Protein AF-A0A919BJ24-F1 (afdb_monomer_lite)

Secondary structure (DSSP, 8-state):
--HHHHHHHHHHHHHHHHHHHHHHHHHHHHTT----TTTS---HHHHHHHHHHHHHHHHHHHHHHHHHHHHHT-------

Radius of gyration: 18.31 Å; chains: 1; bounding box: 53×20×47 Å

Foldseek 3Di:
DPVVVVVVVCCLQVQLQVQLVVVLVVVCVVVVLDDDCPPDDPDVVSVCSSCVSSVVSSVVRSVVVVVVVVVVPPDPPPDD

Structure (mmCIF, N/CA/C/O backbone):
data_AF-A0A919BJ24-F1
#
_entry.id   AF-A0A919BJ24-F1
#
loop_
_atom_site.group_PDB
_atom_site.id
_atom_site.type_symbol
_atom_site.label_atom_id
_atom_site.label_alt_id
_atom_site.label_comp_id
_atom_site.label_asym_id
_atom_site.label_entity_id
_atom_site.label_seq_id
_atom_site.pdbx_PDB_ins_code
_atom_site.Cartn_x
_atom_site.Cartn_y
_atom_site.Cartn_z
_atom_site.occupancy
_atom_site.B_iso_or_equiv
_atom_site.auth_seq_id
_atom_site.auth_comp_id
_atom_site.auth_asym_id
_atom_site.auth_atom_id
_atom_site.pdbx_PDB_model_num
ATOM 1 N N . MET A 1 1 ? -4.434 -10.960 31.619 1.00 50.59 1 MET A N 1
ATOM 2 C CA . MET A 1 1 ? -5.290 -9.956 30.925 1.00 50.59 1 MET A CA 1
ATOM 3 C C . MET A 1 1 ? -4.568 -9.333 29.719 1.00 50.59 1 MET A C 1
ATOM 5 O O . MET A 1 1 ? -4.691 -8.154 29.428 1.00 50.59 1 MET A O 1
ATOM 9 N N . ASP A 1 2 ? -3.848 -10.153 28.970 1.00 55.62 2 ASP A N 1
ATOM 10 C CA . ASP A 1 2 ? -2.785 -9.782 28.030 1.00 55.62 2 ASP A CA 1
ATOM 11 C C . ASP A 1 2 ? -3.133 -10.222 26.594 1.00 55.62 2 ASP A C 1
ATOM 13 O O . ASP A 1 2 ? -2.684 -9.625 25.620 1.00 55.62 2 ASP A O 1
ATOM 17 N N . ASN A 1 3 ? -4.050 -11.185 26.463 1.00 56.44 3 ASN A N 1
ATOM 18 C CA . ASN A 1 3 ? -4.473 -11.771 25.190 1.00 56.44 3 ASN A CA 1
ATOM 19 C C . ASN A 1 3 ? -5.507 -10.914 24.416 1.00 56.44 3 ASN A C 1
ATOM 21 O O . ASN A 1 3 ? -5.575 -10.940 23.194 1.00 56.44 3 ASN A O 1
ATOM 25 N N . VAL A 1 4 ? -6.320 -10.102 25.103 1.00 57.81 4 VAL A N 1
ATOM 26 C CA . VAL A 1 4 ? -7.362 -9.277 24.445 1.00 57.81 4 VAL A CA 1
ATOM 27 C C . VAL A 1 4 ? -6.779 -7.978 23.868 1.00 57.81 4 VAL A C 1
ATOM 29 O O . VAL A 1 4 ? -7.163 -7.542 22.783 1.00 57.81 4 VAL A O 1
ATOM 32 N N . GLN A 1 5 ? -5.802 -7.383 24.560 1.00 58.78 5 GLN A N 1
ATOM 33 C CA . GLN A 1 5 ? -5.121 -6.154 24.137 1.00 58.78 5 GLN A CA 1
ATOM 34 C C . GLN A 1 5 ? -4.262 -6.385 22.877 1.00 58.78 5 GLN A C 1
ATOM 36 O O . GLN A 1 5 ? -4.266 -5.555 21.964 1.00 58.78 5 GLN A O 1
ATOM 41 N N . SER A 1 6 ? -3.557 -7.522 22.804 1.00 62.31 6 SER A N 1
ATOM 42 C CA . SER A 1 6 ? -2.690 -7.885 21.674 1.00 62.31 6 SER A CA 1
ATOM 43 C C . SER A 1 6 ? -3.485 -8.136 20.389 1.00 62.31 6 SER A C 1
ATOM 45 O O . SER A 1 6 ? -3.137 -7.594 19.339 1.00 62.31 6 SER A O 1
ATOM 47 N N . ASN A 1 7 ? -4.607 -8.857 20.482 1.00 65.88 7 ASN A N 1
ATOM 48 C CA . ASN A 1 7 ? -5.497 -9.127 19.350 1.00 65.88 7 ASN A CA 1
ATOM 49 C C . ASN A 1 7 ? -6.072 -7.843 18.735 1.00 65.88 7 ASN A C 1
ATOM 51 O O . ASN A 1 7 ? -6.182 -7.721 17.514 1.00 65.88 7 ASN A O 1
ATOM 55 N N . HIS A 1 8 ? -6.384 -6.842 19.560 1.00 72.12 8 HIS A N 1
ATOM 56 C CA . HIS A 1 8 ? -6.910 -5.570 19.070 1.00 72.12 8 HIS A CA 1
ATOM 57 C C . HIS A 1 8 ? -5.846 -4.730 18.343 1.00 72.12 8 HIS A C 1
ATOM 59 O O . HIS A 1 8 ? -6.155 -4.104 17.328 1.00 72.12 8 HIS A O 1
ATOM 65 N N . SER A 1 9 ? -4.591 -4.733 18.809 1.00 80.00 9 SER A N 1
ATOM 66 C CA . SER A 1 9 ? -3.478 -4.098 18.081 1.00 80.00 9 SER A CA 1
ATOM 67 C C . SER A 1 9 ? -3.142 -4.830 16.783 1.00 80.00 9 SER A C 1
ATOM 69 O O . SER A 1 9 ? -2.899 -4.177 15.769 1.00 80.00 9 SER A O 1
ATOM 71 N N . PHE A 1 10 ? -3.193 -6.165 16.784 1.00 86.50 10 PHE A N 1
ATOM 72 C CA . PHE A 1 10 ? -2.974 -6.961 15.580 1.00 86.50 10 PHE A CA 1
ATOM 73 C C . PHE A 1 10 ? -4.001 -6.626 14.495 1.00 86.50 10 PHE A C 1
ATOM 75 O O . PHE A 1 10 ? -3.615 -6.275 13.386 1.00 86.50 10 PHE A O 1
ATOM 82 N N . LEU A 1 11 ? -5.300 -6.623 14.813 1.00 86.25 11 LEU A N 1
ATOM 83 C CA . LEU A 1 11 ? -6.354 -6.302 13.840 1.00 86.25 11 LEU A CA 1
ATOM 84 C C . LEU A 1 11 ? -6.250 -4.871 13.294 1.00 86.25 11 LEU A C 1
ATOM 86 O O . LEU A 1 11 ? -6.498 -4.646 12.109 1.00 86.25 11 LEU A O 1
ATOM 90 N N . LYS A 1 12 ? -5.839 -3.910 14.131 1.00 86.81 12 LYS A N 1
ATOM 91 C CA . LYS A 1 12 ? -5.625 -2.512 13.719 1.00 86.81 12 LYS A CA 1
ATOM 92 C C . LYS A 1 12 ? -4.506 -2.332 12.702 1.00 86.81 12 LYS A C 1
ATOM 94 O O . LYS A 1 12 ? -4.537 -1.354 11.963 1.00 86.81 12 LYS A O 1
ATOM 99 N N . PHE A 1 13 ? -3.536 -3.238 12.679 1.00 90.81 13 PHE A N 1
ATOM 100 C CA . PHE A 1 13 ? -2.465 -3.247 11.689 1.00 90.81 13 PHE A CA 1
ATOM 101 C C . PHE A 1 13 ? -2.805 -4.157 10.502 1.00 90.81 13 PHE A C 1
ATOM 103 O O . PHE A 1 13 ? -2.679 -3.758 9.347 1.00 90.81 13 PHE A O 1
ATOM 110 N N . PHE A 1 14 ? -3.290 -5.364 10.787 1.00 93.69 14 PHE A N 1
ATOM 111 C CA . PHE A 1 14 ? -3.516 -6.414 9.804 1.00 93.69 14 PHE A CA 1
ATOM 112 C C . PHE A 1 14 ? -4.640 -6.070 8.824 1.00 93.69 14 PHE A C 1
ATOM 114 O O . PHE A 1 14 ? -4.485 -6.282 7.626 1.00 93.69 14 PHE A O 1
ATOM 121 N N . VAL A 1 15 ? -5.752 -5.487 9.290 1.00 92.50 15 VAL A N 1
ATOM 122 C CA . VAL A 1 15 ? -6.863 -5.124 8.394 1.00 92.50 15 VAL A CA 1
ATOM 123 C C . VAL A 1 15 ? -6.431 -4.059 7.372 1.00 92.50 15 VAL A C 1
ATOM 125 O O . VAL A 1 15 ? -6.579 -4.312 6.175 1.00 92.50 15 VAL A O 1
ATOM 128 N N . PRO A 1 16 ? -5.836 -2.915 7.770 1.00 94.81 16 PRO A N 1
ATOM 129 C CA . PRO A 1 16 ? -5.305 -1.950 6.808 1.00 94.81 16 PRO A CA 1
ATOM 130 C C . PRO A 1 16 ? -4.201 -2.525 5.915 1.00 94.81 16 PRO A C 1
ATOM 132 O O . PRO A 1 16 ? -4.143 -2.173 4.742 1.00 94.81 16 PRO A O 1
ATOM 135 N N . PHE A 1 17 ? -3.364 -3.433 6.431 1.00 95.25 17 PHE A N 1
ATOM 136 C CA . PHE A 1 17 ? -2.329 -4.114 5.647 1.00 95.25 17 PHE A CA 1
ATOM 137 C C . PHE A 1 17 ? -2.922 -4.946 4.505 1.00 95.25 17 PHE A C 1
ATOM 139 O O . PHE A 1 17 ? -2.494 -4.811 3.362 1.00 95.25 17 PHE A O 1
ATOM 146 N N . ILE A 1 18 ? -3.934 -5.769 4.792 1.00 95.88 18 ILE A N 1
ATOM 147 C CA . ILE A 1 18 ? -4.609 -6.593 3.781 1.00 95.88 18 ILE A CA 1
ATOM 148 C C . ILE A 1 18 ? -5.289 -5.711 2.730 1.00 95.88 18 ILE A C 1
ATOM 150 O O . ILE A 1 18 ? -5.140 -5.958 1.533 1.00 95.88 18 ILE A O 1
ATOM 154 N N . VAL A 1 19 ? -5.980 -4.650 3.160 1.00 94.75 19 VAL A N 1
ATOM 155 C CA . VAL A 1 19 ? -6.607 -3.682 2.244 1.00 94.75 19 VAL A CA 1
ATOM 156 C C . VAL A 1 19 ? -5.562 -3.022 1.345 1.00 94.75 19 VAL A C 1
ATOM 158 O O . VAL A 1 19 ? -5.762 -2.952 0.135 1.00 94.75 19 VAL A O 1
ATOM 161 N N . ALA A 1 20 ? -4.436 -2.584 1.908 1.00 96.38 20 ALA A N 1
ATOM 162 C CA . ALA A 1 20 ? -3.357 -1.969 1.145 1.00 96.38 20 ALA A CA 1
ATOM 163 C C . ALA A 1 20 ? -2.713 -2.942 0.156 1.00 96.38 20 ALA A C 1
ATOM 165 O O . ALA A 1 20 ? -2.488 -2.566 -0.987 1.00 96.38 20 ALA A O 1
ATOM 166 N N . TYR A 1 21 ? -2.475 -4.192 0.560 1.00 94.69 21 TYR A N 1
ATOM 167 C CA . TYR A 1 21 ? -1.850 -5.212 -0.284 1.00 94.69 21 TYR A CA 1
ATOM 168 C C . TYR A 1 21 ? -2.703 -5.583 -1.503 1.00 94.69 21 TYR A C 1
ATOM 170 O O . TYR A 1 21 ? -2.214 -5.613 -2.632 1.00 94.69 21 TYR A O 1
ATOM 178 N N . PHE A 1 22 ? -3.989 -5.878 -1.295 1.00 96.00 22 PHE A N 1
ATOM 179 C CA . PHE A 1 22 ? -4.876 -6.201 -2.414 1.00 96.00 22 PHE A CA 1
ATOM 180 C C . PHE A 1 22 ? -5.226 -4.958 -3.232 1.00 96.00 22 PHE A C 1
ATOM 182 O O . PHE A 1 22 ? -5.306 -5.036 -4.457 1.00 96.00 22 PHE A O 1
ATOM 189 N N . GLY A 1 23 ? -5.390 -3.809 -2.573 1.00 95.25 23 GLY A N 1
ATOM 190 C CA . GLY A 1 23 ? -5.654 -2.539 -3.237 1.00 95.25 23 GLY A CA 1
ATOM 191 C C . GLY A 1 23 ? -4.500 -2.099 -4.136 1.00 95.25 23 GLY A C 1
ATOM 192 O O . GLY A 1 23 ? -4.746 -1.720 -5.278 1.00 95.25 23 GLY A O 1
ATOM 193 N N . SER A 1 24 ? -3.249 -2.210 -3.679 1.00 94.94 24 SER A N 1
ATOM 194 C CA . SER A 1 24 ? -2.082 -1.854 -4.493 1.00 94.94 24 SER A CA 1
ATOM 195 C C . SER A 1 24 ? -1.969 -2.766 -5.711 1.00 94.94 24 SER A C 1
ATOM 197 O O . SER A 1 24 ? -1.839 -2.268 -6.825 1.00 94.94 24 SER A O 1
ATOM 199 N N . LYS A 1 25 ? -2.157 -4.084 -5.542 1.00 92.25 25 LYS A N 1
ATOM 200 C CA . LYS A 1 25 ? -2.214 -5.033 -6.666 1.00 92.25 25 LYS A CA 1
ATOM 201 C C . LYS A 1 25 ? -3.303 -4.692 -7.680 1.00 92.25 25 LYS A C 1
ATOM 203 O O . LYS A 1 25 ? -3.043 -4.759 -8.877 1.00 92.25 25 LYS A O 1
ATOM 208 N N . ALA A 1 26 ? -4.501 -4.328 -7.224 1.00 94.56 26 ALA A N 1
ATOM 209 C CA . ALA A 1 26 ? -5.599 -3.953 -8.113 1.00 94.56 26 ALA A CA 1
ATOM 210 C C . ALA A 1 26 ? -5.284 -2.673 -8.904 1.00 94.56 26 ALA A C 1
ATOM 212 O O . ALA A 1 26 ? -5.519 -2.625 -10.111 1.00 94.56 26 ALA A O 1
ATOM 213 N N . ILE A 1 27 ? -4.710 -1.662 -8.243 1.00 93.88 27 ILE A N 1
ATOM 214 C CA . ILE A 1 27 ? -4.265 -0.423 -8.891 1.00 93.88 27 ILE A CA 1
ATOM 215 C C . ILE A 1 27 ? -3.177 -0.736 -9.921 1.00 93.88 27 ILE A C 1
ATOM 217 O O . ILE A 1 27 ? -3.313 -0.356 -11.080 1.00 93.88 27 ILE A O 1
ATOM 221 N N . PHE A 1 28 ? -2.131 -1.474 -9.550 1.00 93.56 28 PHE A N 1
ATOM 222 C CA . PHE A 1 28 ? -1.047 -1.801 -10.478 1.00 93.56 28 PHE A CA 1
ATOM 223 C C . PHE A 1 28 ? -1.519 -2.634 -11.662 1.00 93.56 28 PHE A C 1
ATOM 225 O O . PHE A 1 28 ? -1.102 -2.365 -12.784 1.00 93.56 28 PHE A O 1
ATOM 232 N N . TYR A 1 29 ? -2.436 -3.577 -11.440 1.00 91.12 29 TYR A N 1
ATOM 233 C CA . TYR A 1 29 ? -3.060 -4.327 -12.524 1.00 91.12 29 TYR A CA 1
ATOM 234 C C . TYR A 1 29 ? -3.811 -3.402 -13.490 1.00 91.12 29 TYR A C 1
ATOM 236 O O . TYR A 1 29 ? -3.597 -3.474 -14.697 1.00 91.12 29 TYR A O 1
ATOM 244 N N . TYR A 1 30 ? -4.636 -2.486 -12.972 1.00 93.06 30 TYR A N 1
ATOM 245 C CA . TYR A 1 30 ? -5.393 -1.542 -13.799 1.00 93.06 30 TYR A CA 1
ATOM 246 C C . TYR A 1 30 ? -4.488 -0.606 -14.616 1.00 93.06 30 TYR A C 1
ATOM 248 O O . TYR A 1 30 ? -4.764 -0.339 -15.783 1.00 93.06 30 TYR A O 1
ATOM 256 N N . PHE A 1 31 ? -3.389 -0.134 -14.027 1.00 91.44 31 PHE A N 1
ATOM 257 C CA . PHE A 1 31 ? -2.441 0.764 -14.693 1.00 91.44 31 PHE A CA 1
ATOM 258 C C . PHE A 1 31 ? -1.343 0.036 -15.484 1.00 91.44 31 PHE A C 1
ATOM 260 O O . PHE A 1 31 ? -0.456 0.700 -16.015 1.00 91.44 31 PHE A O 1
ATOM 267 N N . SER A 1 32 ? -1.386 -1.302 -15.578 1.00 86.62 32 SER A N 1
ATOM 268 C CA . SER A 1 32 ? -0.322 -2.120 -16.195 1.00 86.62 32 SER A CA 1
ATOM 269 C C . SER A 1 32 ? 1.073 -1.775 -15.653 1.00 86.62 32 SER A C 1
ATOM 271 O O . SER A 1 32 ? 2.061 -1.715 -16.384 1.00 86.62 32 SER A O 1
ATOM 273 N N . PHE A 1 33 ? 1.146 -1.492 -14.352 1.00 84.75 33 PHE A N 1
ATOM 274 C CA . PHE A 1 33 ? 2.387 -1.144 -13.680 1.00 84.75 33 PHE A CA 1
ATOM 275 C C . PHE A 1 33 ? 3.178 -2.422 -13.397 1.00 84.75 33 PHE A C 1
ATOM 277 O O . PHE A 1 33 ? 3.046 -3.049 -12.344 1.00 84.75 33 PHE A O 1
ATOM 284 N N . GLU A 1 34 ? 3.982 -2.830 -14.374 1.00 75.50 34 GLU A N 1
ATOM 285 C CA . GLU A 1 34 ? 4.898 -3.955 -14.241 1.00 75.50 34 GLU A CA 1
ATOM 286 C C . GLU A 1 34 ? 6.199 -3.484 -13.577 1.00 75.50 34 GLU A C 1
ATOM 288 O O . GLU A 1 34 ? 6.985 -2.699 -14.127 1.00 75.50 34 GLU A O 1
ATOM 293 N N . TYR A 1 35 ? 6.413 -3.953 -12.348 1.00 66.56 35 TYR A N 1
ATOM 294 C CA . TYR A 1 35 ? 7.673 -3.794 -11.642 1.00 66.56 35 TYR A CA 1
ATOM 295 C C . TYR A 1 35 ? 8.123 -5.133 -11.075 1.00 66.56 35 TYR A C 1
ATOM 297 O O . TYR A 1 35 ? 7.480 -5.712 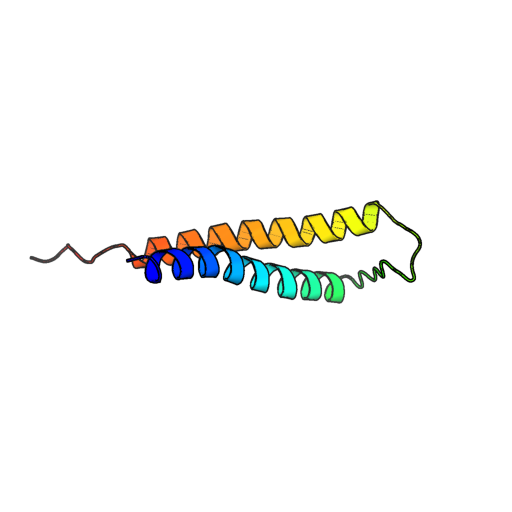-10.200 1.00 66.56 35 TYR A O 1
ATOM 305 N N . SER A 1 36 ? 9.250 -5.617 -11.584 1.00 67.56 36 SER A N 1
ATOM 306 C CA . SER A 1 36 ? 9.922 -6.810 -11.090 1.00 67.56 36 SER A CA 1
ATOM 307 C C . SER A 1 36 ? 11.263 -6.395 -10.501 1.00 67.56 36 SER A C 1
AT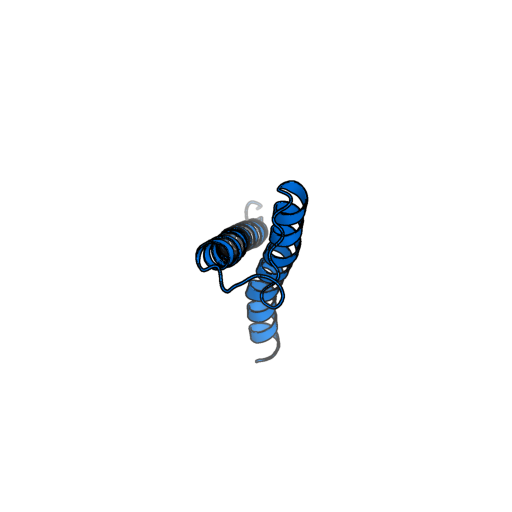OM 309 O O . SER A 1 36 ? 12.194 -6.085 -11.239 1.00 67.56 36 SER A O 1
ATOM 311 N N . LEU A 1 37 ? 11.370 -6.411 -9.167 1.00 61.91 37 LEU A N 1
ATOM 312 C CA . LEU A 1 37 ? 12.587 -6.044 -8.420 1.00 61.91 37 LEU A CA 1
ATOM 313 C C . LEU A 1 37 ? 13.841 -6.831 -8.841 1.00 61.91 37 LEU A C 1
ATOM 315 O O . LEU A 1 37 ? 14.953 -6.403 -8.549 1.00 61.91 37 LEU A O 1
ATOM 319 N N . PHE A 1 38 ? 13.655 -7.987 -9.484 1.00 67.00 38 PHE A N 1
ATOM 320 C CA . PHE A 1 38 ? 14.731 -8.906 -9.848 1.00 67.00 38 PHE A CA 1
ATOM 321 C C . PHE A 1 38 ? 14.925 -9.085 -11.359 1.00 67.00 38 PHE A C 1
ATOM 323 O O . PHE A 1 38 ? 15.945 -9.649 -11.746 1.00 67.00 38 PHE A O 1
ATOM 330 N N . SER A 1 39 ? 13.987 -8.644 -12.211 1.00 66.19 39 SER A N 1
ATOM 331 C CA . SER A 1 39 ? 14.171 -8.701 -13.675 1.00 66.19 39 SER A CA 1
ATOM 332 C C . SER A 1 39 ? 14.323 -7.337 -14.334 1.00 66.19 39 SER A C 1
ATOM 334 O O . SER A 1 39 ? 14.953 -7.263 -15.384 1.00 66.19 39 SER A O 1
ATOM 336 N N . ASP A 1 40 ? 13.792 -6.274 -13.729 1.00 64.69 40 ASP A N 1
ATOM 337 C CA . ASP A 1 40 ? 14.079 -4.910 -14.159 1.00 64.69 40 ASP A CA 1
ATOM 338 C C . ASP A 1 40 ? 15.317 -4.392 -13.417 1.00 64.69 40 ASP A C 1
ATOM 340 O O . ASP A 1 40 ? 15.593 -4.785 -12.280 1.00 64.69 40 ASP A O 1
ATOM 344 N N . GLY A 1 41 ? 16.067 -3.477 -14.037 1.00 73.44 41 GLY A N 1
ATOM 345 C CA . GLY A 1 41 ? 17.112 -2.735 -13.331 1.00 73.44 41 GLY A CA 1
ATOM 346 C C . GLY A 1 41 ? 16.551 -2.031 -12.088 1.00 73.44 41 GLY A C 1
ATOM 347 O O . GLY A 1 41 ? 15.348 -1.788 -11.974 1.00 73.44 41 GLY A O 1
ATOM 348 N N . PHE A 1 42 ? 17.410 -1.684 -11.126 1.00 76.44 42 PHE A N 1
ATOM 349 C CA . PHE A 1 42 ? 16.959 -0.962 -9.935 1.00 76.44 42 PHE A CA 1
ATOM 350 C C . PHE A 1 42 ? 16.445 0.441 -10.312 1.00 76.44 42 PHE A C 1
ATOM 352 O O . PHE A 1 42 ? 17.213 1.393 -10.443 1.00 76.44 42 PHE A O 1
ATOM 359 N N . HIS A 1 43 ? 15.130 0.563 -10.496 1.00 82.56 43 HIS A N 1
ATOM 360 C CA . HIS A 1 43 ? 14.445 1.818 -10.798 1.00 82.56 43 HIS A CA 1
ATOM 361 C C . HIS A 1 43 ? 13.839 2.404 -9.523 1.00 82.56 43 HIS A C 1
ATOM 363 O O . HIS A 1 43 ? 12.755 2.002 -9.096 1.00 82.56 43 HIS A O 1
ATOM 369 N N . ILE A 1 44 ? 14.532 3.380 -8.931 1.00 86.56 44 ILE A N 1
ATOM 370 C CA . ILE A 1 44 ? 14.093 4.056 -7.700 1.00 86.56 44 ILE A CA 1
ATOM 371 C C . ILE A 1 44 ? 12.688 4.663 -7.827 1.00 86.56 44 ILE A C 1
ATOM 373 O O . ILE A 1 44 ? 11.914 4.621 -6.877 1.00 86.56 44 ILE A O 1
ATOM 377 N N . GLU A 1 45 ? 12.329 5.163 -9.010 1.00 87.69 45 GLU A N 1
ATOM 378 C CA . GLU A 1 45 ? 11.006 5.724 -9.298 1.00 87.69 45 GLU A CA 1
ATOM 379 C C . GLU A 1 45 ? 9.899 4.682 -9.128 1.00 87.69 45 GLU A C 1
ATOM 381 O O . GLU A 1 45 ? 8.887 4.949 -8.480 1.00 87.69 45 GLU A O 1
ATOM 386 N N . LYS A 1 46 ? 10.114 3.466 -9.646 1.00 85.88 46 LYS A N 1
ATOM 387 C CA . LYS A 1 46 ? 9.131 2.386 -9.549 1.00 85.88 46 LYS A CA 1
ATOM 388 C C . LYS A 1 46 ? 8.955 1.917 -8.100 1.00 85.88 46 LYS A C 1
ATOM 390 O O . LYS A 1 46 ? 7.828 1.695 -7.664 1.00 85.88 46 LYS A O 1
ATOM 395 N N . LEU A 1 47 ? 10.048 1.853 -7.335 1.00 87.44 47 LEU A N 1
ATOM 396 C CA . LEU A 1 47 ? 10.006 1.554 -5.901 1.00 87.44 47 LEU A CA 1
ATOM 397 C C . LEU A 1 47 ? 9.241 2.630 -5.113 1.00 87.44 47 LEU A C 1
ATOM 399 O O . LEU A 1 47 ? 8.469 2.309 -4.210 1.00 87.44 47 LEU A O 1
ATOM 403 N N . LEU A 1 48 ? 9.443 3.906 -5.456 1.00 92.25 48 LEU A N 1
ATOM 404 C CA . LEU A 1 48 ? 8.763 5.024 -4.804 1.00 92.25 48 LEU A CA 1
ATOM 405 C C . LEU A 1 48 ? 7.250 4.981 -5.050 1.00 92.25 48 LEU A C 1
ATOM 407 O O . LEU A 1 48 ? 6.473 5.233 -4.130 1.00 92.25 48 LEU A O 1
ATOM 411 N N . VAL A 1 49 ? 6.835 4.635 -6.273 1.00 91.88 49 VAL A N 1
ATOM 412 C CA . VAL A 1 49 ? 5.421 4.444 -6.624 1.00 91.88 49 VAL A CA 1
ATOM 413 C C . VAL A 1 49 ? 4.825 3.270 -5.851 1.00 91.88 49 VAL A C 1
ATOM 415 O O . VAL A 1 49 ? 3.746 3.423 -5.279 1.00 91.88 49 VAL A O 1
ATOM 418 N N . ASP A 1 50 ? 5.530 2.140 -5.769 1.00 89.69 50 ASP A N 1
ATOM 419 C CA . ASP A 1 50 ? 5.060 0.965 -5.029 1.00 89.69 50 ASP A CA 1
ATOM 420 C C . ASP A 1 50 ? 4.824 1.282 -3.541 1.00 89.69 50 ASP A C 1
ATOM 422 O O . ASP A 1 50 ? 3.707 1.162 -3.022 1.00 89.69 50 ASP A O 1
ATOM 426 N N . LEU A 1 51 ? 5.852 1.825 -2.879 1.00 92.94 51 LEU A N 1
ATOM 427 C CA . LEU A 1 51 ? 5.782 2.251 -1.478 1.00 92.94 51 LEU A CA 1
ATOM 428 C C . LEU A 1 51 ? 4.738 3.349 -1.251 1.00 92.94 51 LEU A C 1
ATOM 430 O O . LEU A 1 51 ? 4.043 3.334 -0.233 1.00 92.94 51 LEU A O 1
ATOM 434 N N . GLY A 1 52 ? 4.616 4.295 -2.183 1.00 95.19 52 GLY A N 1
ATOM 435 C CA . GLY A 1 52 ? 3.665 5.400 -2.101 1.00 95.19 52 GLY A CA 1
ATOM 436 C C . GLY A 1 52 ? 2.216 4.928 -2.171 1.00 95.19 52 GLY A C 1
ATOM 437 O O . GLY A 1 52 ? 1.407 5.293 -1.315 1.00 95.19 52 GLY A O 1
ATOM 438 N N . VAL A 1 53 ? 1.886 4.078 -3.146 1.00 95.56 53 VAL A N 1
ATOM 439 C CA . VAL A 1 53 ? 0.534 3.519 -3.296 1.00 95.56 53 VAL A CA 1
ATOM 440 C C . VAL A 1 53 ? 0.188 2.633 -2.104 1.00 95.56 53 VAL A C 1
ATOM 442 O O . VAL A 1 53 ? -0.882 2.795 -1.510 1.00 95.56 53 VAL A O 1
ATOM 445 N N . PHE A 1 54 ? 1.099 1.745 -1.702 1.00 96.00 54 PHE A N 1
ATOM 446 C CA . PHE A 1 54 ? 0.883 0.889 -0.540 1.00 96.00 54 PHE A CA 1
ATOM 447 C C . PHE A 1 54 ? 0.694 1.713 0.742 1.00 96.00 54 PHE A C 1
ATOM 449 O O . PHE A 1 54 ? -0.286 1.524 1.465 1.00 96.00 54 PHE A O 1
ATOM 456 N N . GLY A 1 55 ? 1.594 2.662 1.013 1.00 96.25 55 GLY A N 1
ATOM 457 C CA . GLY A 1 55 ? 1.538 3.516 2.199 1.00 96.25 55 GLY A CA 1
ATOM 458 C C . GLY A 1 55 ? 0.286 4.395 2.239 1.00 96.25 55 GLY A C 1
ATOM 459 O O . GLY A 1 55 ? -0.357 4.502 3.287 1.00 96.25 55 GLY A O 1
ATOM 460 N N . GLY A 1 56 ? -0.106 4.965 1.097 1.00 97.12 56 GLY A N 1
ATOM 461 C CA . GLY A 1 56 ? -1.327 5.758 0.964 1.00 97.12 56 GLY A CA 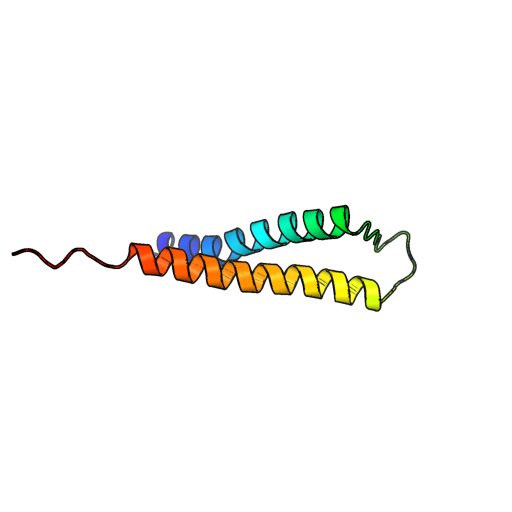1
ATOM 462 C C . GLY A 1 56 ? -2.585 4.945 1.272 1.00 97.12 56 GLY A C 1
ATOM 463 O O . GLY A 1 56 ? -3.405 5.365 2.092 1.00 97.12 56 GLY A O 1
ATOM 464 N N . LEU A 1 57 ? -2.711 3.751 0.687 1.00 97.00 57 LEU A N 1
ATOM 465 C CA . LEU A 1 57 ? -3.835 2.850 0.957 1.00 97.00 57 LEU A CA 1
ATOM 466 C C . LEU A 1 57 ? -3.847 2.349 2.400 1.00 97.00 57 LEU A C 1
ATOM 468 O O . LEU A 1 57 ? -4.913 2.283 3.014 1.00 97.00 57 LEU A O 1
ATOM 472 N N . PHE A 1 58 ? -2.679 2.032 2.960 1.00 96.50 58 PHE A N 1
ATOM 473 C CA . PHE A 1 58 ? -2.560 1.606 4.349 1.00 96.50 58 PHE A CA 1
ATOM 474 C C . PHE A 1 58 ? -3.058 2.701 5.290 1.00 96.50 58 PHE A C 1
ATOM 476 O O . PHE A 1 58 ? -3.925 2.448 6.129 1.00 96.50 58 PHE A O 1
ATOM 483 N N . TYR A 1 59 ? -2.580 3.936 5.112 1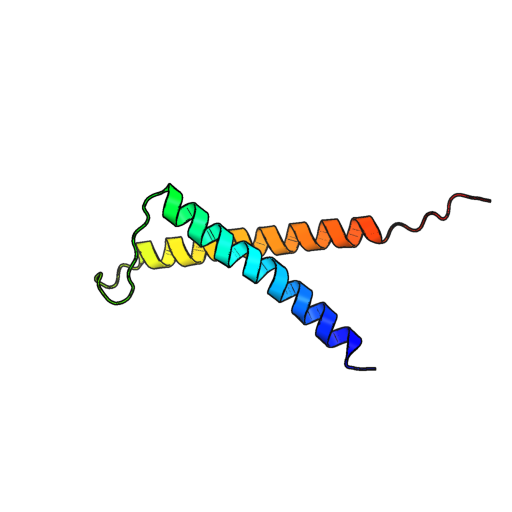.00 96.12 59 TYR A N 1
ATOM 484 C CA . TYR A 1 59 ? -3.016 5.083 5.904 1.00 96.12 59 TYR A CA 1
ATOM 485 C C . TYR A 1 59 ? -4.528 5.303 5.796 1.00 96.12 59 TYR A C 1
ATOM 487 O O . TYR A 1 59 ? -5.209 5.411 6.823 1.00 96.12 59 TYR A O 1
ATOM 495 N N . LEU A 1 60 ? -5.074 5.269 4.578 1.00 95.94 60 LEU A N 1
ATOM 496 C CA . LEU A 1 60 ? -6.511 5.406 4.345 1.00 95.94 60 LEU A CA 1
ATOM 497 C C . LEU A 1 60 ? -7.310 4.283 5.028 1.00 95.94 60 LEU A C 1
ATOM 499 O O . LEU A 1 60 ? -8.325 4.546 5.678 1.00 95.94 60 LEU A O 1
ATOM 503 N N . GLY A 1 61 ? -6.808 3.048 4.973 1.00 94.50 61 GLY A N 1
ATOM 504 C CA . GLY A 1 61 ? -7.356 1.893 5.682 1.00 94.50 61 GLY A CA 1
ATOM 505 C C . GLY A 1 61 ? -7.357 2.076 7.201 1.00 94.50 61 GLY A C 1
ATOM 506 O O . GLY A 1 61 ? -8.352 1.760 7.858 1.00 94.50 61 GLY A O 1
ATOM 507 N N . THR A 1 62 ? -6.294 2.652 7.778 1.00 93.31 62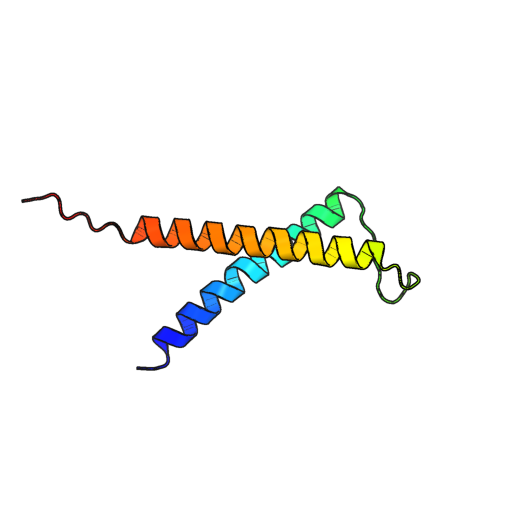 THR A N 1
ATOM 508 C CA . THR A 1 62 ? -6.263 2.946 9.222 1.00 93.31 62 THR A CA 1
ATOM 509 C C . THR A 1 62 ? -7.325 3.974 9.619 1.00 93.31 62 THR A C 1
ATOM 511 O O . THR A 1 62 ? -7.960 3.823 10.665 1.00 93.31 62 THR A O 1
ATOM 514 N N . ILE A 1 63 ? -7.551 4.999 8.789 1.00 93.94 63 ILE A N 1
ATOM 515 C CA . ILE A 1 63 ? -8.577 6.024 9.013 1.00 93.94 63 ILE A CA 1
ATOM 516 C C . ILE A 1 63 ? -9.973 5.401 8.927 1.00 93.94 63 ILE A C 1
ATOM 518 O O . ILE A 1 63 ? -10.775 5.559 9.848 1.00 93.94 63 ILE A O 1
ATOM 522 N N . MET A 1 64 ? -10.242 4.643 7.864 1.00 91.31 64 MET A N 1
ATOM 523 C CA . MET A 1 64 ? -11.508 3.932 7.647 1.00 91.31 64 MET A CA 1
ATOM 524 C C . MET A 1 64 ? -11.857 3.005 8.817 1.00 91.31 64 MET A C 1
ATOM 526 O O . MET A 1 64 ? -12.984 3.023 9.324 1.00 91.31 64 MET A O 1
ATOM 530 N N . LEU A 1 65 ? -10.879 2.236 9.300 1.00 90.38 65 LEU A N 1
ATOM 531 C CA . LEU A 1 65 ? -11.067 1.353 10.446 1.00 90.38 65 LEU A CA 1
ATOM 532 C C . LEU A 1 65 ? -11.378 2.146 11.723 1.00 90.38 65 LEU A C 1
ATOM 534 O O . LEU A 1 65 ? -12.301 1.787 12.453 1.00 90.38 65 LEU A O 1
ATOM 538 N N . LYS A 1 66 ? -10.658 3.246 11.981 1.00 89.19 66 LYS A N 1
ATOM 539 C CA . LYS A 1 66 ? -10.918 4.119 13.138 1.00 89.19 66 LYS A CA 1
ATOM 540 C C . LYS A 1 66 ? -12.333 4.693 13.113 1.00 89.19 66 LYS A C 1
ATOM 542 O O . LYS A 1 66 ? -13.008 4.634 14.138 1.00 89.19 66 LYS A O 1
ATOM 547 N N . PHE A 1 67 ? -12.795 5.196 11.966 1.00 88.75 67 PHE A N 1
ATOM 548 C CA . PHE A 1 67 ? -14.162 5.705 11.824 1.00 88.75 67 PHE A CA 1
ATOM 549 C C . PHE A 1 67 ? -15.202 4.610 12.068 1.00 88.75 67 PHE A C 1
ATOM 551 O O . PHE A 1 67 ? -16.105 4.797 12.877 1.00 88.75 67 PHE A O 1
ATOM 558 N N . THR A 1 68 ? -15.029 3.441 11.450 1.00 87.19 68 THR A N 1
ATOM 559 C CA . THR A 1 68 ? -15.967 2.314 11.592 1.00 87.19 68 THR A CA 1
ATOM 560 C C . THR A 1 68 ? -16.068 1.828 13.040 1.00 87.19 68 THR A C 1
ATOM 562 O O . THR A 1 68 ? -17.161 1.532 13.530 1.00 87.19 68 THR A O 1
ATOM 565 N N . LEU A 1 69 ? -14.937 1.767 13.749 1.00 85.12 69 LEU A N 1
ATOM 566 C CA . LEU A 1 69 ? -14.905 1.395 15.161 1.00 85.12 69 LEU A CA 1
ATOM 567 C C . LEU A 1 69 ? -15.534 2.479 16.046 1.00 85.12 69 LEU A C 1
ATOM 569 O O . LEU A 1 69 ? -16.310 2.135 16.930 1.00 85.12 69 LEU A O 1
ATOM 573 N N . ALA A 1 70 ? -15.270 3.764 15.787 1.00 77.88 70 ALA A N 1
ATOM 574 C CA . ALA A 1 70 ? -15.854 4.876 16.543 1.00 77.88 70 ALA A CA 1
ATOM 575 C C . ALA A 1 70 ? -17.382 4.975 16.381 1.00 77.88 70 ALA A C 1
ATOM 577 O O . ALA A 1 70 ? -18.088 5.303 17.335 1.00 77.88 70 ALA A O 1
ATOM 578 N N . SER A 1 71 ? -17.916 4.655 15.198 1.00 72.69 71 SER A N 1
ATOM 579 C CA . SER A 1 71 ? -19.363 4.634 14.951 1.00 72.69 71 SER A CA 1
ATOM 580 C C . SER A 1 71 ? -20.085 3.517 15.711 1.00 72.69 71 SER A C 1
ATOM 582 O O . SER A 1 71 ? -21.253 3.682 16.057 1.00 72.69 71 SER A O 1
ATOM 584 N N . LYS A 1 72 ? -19.406 2.401 16.011 1.00 63.34 72 LYS A N 1
ATOM 585 C CA . LYS A 1 72 ? -19.973 1.298 16.807 1.00 63.34 72 LYS A CA 1
ATOM 586 C C . LYS A 1 72 ? -20.027 1.598 18.312 1.00 63.34 72 LYS A C 1
ATOM 588 O O . LYS A 1 72 ? -20.755 0.910 19.019 1.00 63.34 72 LYS A O 1
ATOM 593 N N . THR A 1 73 ? -19.307 2.609 18.804 1.00 58.28 73 THR A N 1
ATOM 594 C CA . THR A 1 73 ? -19.200 2.913 20.243 1.00 58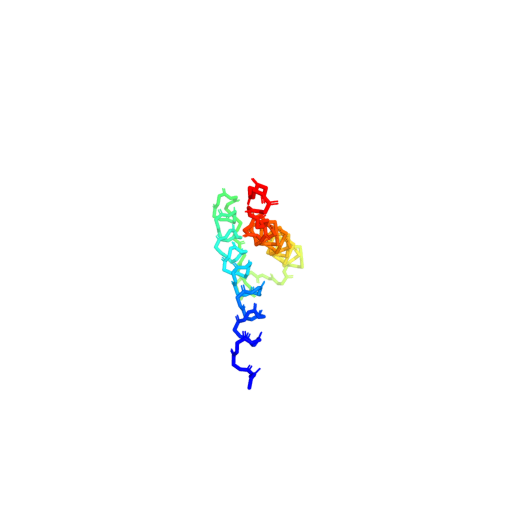.28 73 THR A CA 1
ATOM 595 C C . THR A 1 73 ? -20.169 3.972 20.757 1.00 58.28 73 THR A C 1
ATOM 597 O O . THR A 1 73 ? -20.100 4.272 21.943 1.00 58.28 73 THR A O 1
ATOM 600 N N . LYS A 1 74 ? -21.071 4.545 19.943 1.00 49.38 74 LYS A N 1
ATOM 601 C CA . LYS A 1 74 ? -22.163 5.385 20.472 1.00 49.38 74 LYS A CA 1
ATOM 602 C C . LYS A 1 74 ? -23.174 4.474 21.185 1.00 49.38 74 LYS A C 1
ATOM 604 O O . LYS A 1 74 ? -23.924 3.782 20.494 1.00 49.38 74 LYS A O 1
ATOM 609 N N . PRO A 1 75 ? -23.231 4.444 22.531 1.00 50.59 75 PRO A N 1
ATOM 610 C CA . PRO A 1 75 ? -24.272 3.710 23.216 1.00 50.59 75 PRO A CA 1
ATOM 611 C C . PRO A 1 75 ? -25.557 4.516 23.072 1.00 50.59 75 PRO A C 1
ATOM 613 O O . PRO A 1 75 ? -25.588 5.739 23.222 1.00 50.59 75 PRO A O 1
ATOM 616 N N . ASN A 1 76 ? -26.626 3.799 22.783 1.00 54.75 76 ASN A N 1
ATOM 617 C CA . ASN A 1 76 ? -27.990 4.280 22.815 1.00 54.75 76 ASN A CA 1
ATOM 618 C C . ASN A 1 76 ? -28.386 4.557 24.285 1.00 54.75 76 ASN A C 1
ATOM 620 O O . ASN A 1 76 ? -29.156 3.808 24.869 1.00 54.75 76 ASN A O 1
ATOM 624 N N . SER A 1 77 ? -27.813 5.588 24.915 1.00 54.00 77 SER A N 1
ATOM 625 C CA . SER A 1 77 ? -28.269 6.134 26.204 1.00 54.00 77 SER A CA 1
ATOM 626 C C . SER A 1 77 ? -29.073 7.402 25.940 1.00 54.00 77 SER A C 1
ATOM 628 O O . SER A 1 77 ? -28.669 8.512 26.268 1.00 54.00 77 SER A O 1
ATOM 630 N N . ALA A 1 78 ? -30.212 7.218 25.283 1.00 57.78 78 ALA A N 1
ATOM 631 C CA . ALA A 1 78 ? -31.278 8.204 25.181 1.00 57.78 78 ALA A CA 1
ATOM 632 C C . ALA A 1 78 ? -32.611 7.451 25.244 1.00 57.78 78 ALA A C 1
ATOM 634 O O . ALA A 1 78 ? -33.276 7.256 24.232 1.00 57.78 78 ALA A O 1
ATOM 635 N N . LYS A 1 79 ? -32.904 6.915 26.429 1.00 48.72 79 LYS A N 1
ATOM 636 C CA . LYS A 1 79 ? -34.174 6.350 26.924 1.00 48.72 79 LYS A CA 1
ATOM 637 C C . LYS A 1 79 ? -33.798 5.756 28.289 1.00 48.72 79 LYS A C 1
ATOM 639 O O . LYS A 1 79 ? -32.910 4.914 28.320 1.00 48.72 79 LYS A O 1
ATOM 644 N N . ILE A 1 80 ? -34.334 6.150 29.439 1.00 52.06 80 ILE A N 1
ATOM 645 C CA . ILE A 1 80 ? -35.579 6.819 29.839 1.00 52.06 80 ILE A CA 1
ATOM 646 C C . ILE A 1 80 ? -35.241 7.599 31.114 1.00 52.06 80 ILE A C 1
ATOM 648 O O . ILE A 1 80 ? -34.410 7.068 31.887 1.00 52.06 80 ILE A O 1
#

pLDDT: mean 81.38, std 15.41, range [48.72, 97.12]

Organism: NCBI:txid1673741

Sequence (80 aa):
MDNVQSNHSFLKFFVPFIVAYFGSKAIFYYFSFEYSLFSDGFHIEKLLVDLGVFGGLFYLGTIMLKFTLASKTKPNSAKI